Protein AF-A0ABD3FFM1-F1 (afdb_monomer_lite)

Structure (mmCIF, N/CA/C/O backbone):
data_AF-A0ABD3FFM1-F1
#
_entry.id   AF-A0ABD3FFM1-F1
#
loop_
_atom_site.group_PDB
_atom_site.id
_atom_site.type_symbol
_atom_site.label_atom_id
_atom_site.label_alt_id
_atom_site.label_comp_id
_atom_site.label_asym_id
_atom_site.label_entity_id
_atom_site.label_seq_id
_atom_site.pdbx_PDB_ins_code
_atom_site.Cartn_x
_atom_site.Cartn_y
_atom_site.Cartn_z
_atom_site.occupancy
_atom_site.B_iso_or_equiv
_atom_site.auth_seq_id
_atom_site.auth_comp_id
_atom_site.auth_asym_id
_atom_site.auth_atom_id
_atom_site.pdbx_PDB_model_num
ATOM 1 N N . MET A 1 1 ? -2.037 4.086 9.365 1.00 87.31 1 MET A N 1
ATOM 2 C CA . MET A 1 1 ? -1.147 4.296 8.201 1.00 87.31 1 MET A CA 1
ATOM 3 C C . MET A 1 1 ? -1.021 2.993 7.434 1.00 87.31 1 MET A C 1
ATOM 5 O O . MET A 1 1 ? -1.047 1.958 8.085 1.00 87.31 1 MET A O 1
ATOM 9 N N . LEU A 1 2 ? -0.927 3.040 6.101 1.00 88.69 2 LEU A N 1
ATOM 10 C CA . LEU A 1 2 ? -0.727 1.874 5.236 1.00 88.69 2 LEU A CA 1
ATOM 11 C C . LEU A 1 2 ? 0.710 1.857 4.719 1.00 88.69 2 LEU A C 1
ATOM 13 O O . LEU A 1 2 ? 1.139 2.767 4.000 1.00 88.69 2 LEU A O 1
ATOM 17 N N . PHE A 1 3 ? 1.418 0.793 5.067 1.00 87.81 3 PHE A N 1
ATOM 18 C CA . PHE A 1 3 ? 2.767 0.503 4.619 1.00 87.81 3 PHE A CA 1
ATOM 19 C C . PHE A 1 3 ? 2.761 -0.621 3.597 1.00 87.81 3 PHE A C 1
ATOM 21 O O . PHE A 1 3 ? 1.966 -1.554 3.709 1.00 87.81 3 PHE A O 1
ATOM 28 N N . LEU A 1 4 ? 3.666 -0.520 2.632 1.00 87.00 4 LEU A N 1
ATOM 29 C CA . LEU A 1 4 ? 3.908 -1.535 1.623 1.00 87.00 4 LEU A CA 1
ATOM 30 C C . LEU A 1 4 ? 5.379 -1.938 1.671 1.00 87.00 4 LEU A C 1
ATOM 32 O O . LEU A 1 4 ? 6.266 -1.078 1.677 1.00 87.00 4 LEU A O 1
ATOM 36 N N . THR A 1 5 ? 5.610 -3.243 1.697 1.00 85.81 5 THR A N 1
ATOM 37 C CA . THR A 1 5 ? 6.938 -3.848 1.687 1.00 85.81 5 THR A CA 1
ATOM 38 C C . THR A 1 5 ? 6.988 -4.888 0.584 1.00 85.81 5 THR A C 1
ATOM 40 O O . THR A 1 5 ? 6.078 -5.700 0.442 1.00 85.81 5 THR A O 1
ATOM 43 N N . GLN A 1 6 ? 8.071 -4.866 -0.185 1.00 86.00 6 GLN A N 1
ATOM 44 C CA . GLN A 1 6 ? 8.395 -5.909 -1.146 1.00 86.00 6 GLN A CA 1
ATOM 45 C C . GLN A 1 6 ? 9.597 -6.678 -0.582 1.00 86.00 6 GLN A C 1
ATOM 47 O O . GLN A 1 6 ? 10.698 -6.130 -0.596 1.00 86.00 6 GLN A O 1
ATOM 52 N N . PRO A 1 7 ? 9.423 -7.894 -0.033 1.00 80.56 7 PRO A N 1
ATOM 53 C CA . PRO A 1 7 ? 10.518 -8.621 0.611 1.00 80.56 7 PRO A CA 1
ATOM 54 C C . PRO A 1 7 ? 11.665 -8.951 -0.347 1.00 80.56 7 PRO A C 1
ATOM 56 O O . PRO A 1 7 ? 12.828 -8.932 0.050 1.00 80.56 7 PRO A O 1
ATOM 59 N N . TYR A 1 8 ? 11.334 -9.229 -1.609 1.00 81.50 8 TYR A N 1
ATOM 60 C CA . TYR A 1 8 ? 12.290 -9.562 -2.654 1.00 81.50 8 TYR A CA 1
ATOM 61 C C . TYR A 1 8 ? 11.991 -8.780 -3.933 1.00 81.50 8 TYR A C 1
ATOM 63 O O . TYR A 1 8 ? 10.847 -8.722 -4.377 1.00 81.50 8 TYR A O 1
ATOM 71 N N . ARG A 1 9 ? 13.031 -8.187 -4.521 1.00 83.00 9 ARG A N 1
ATOM 72 C CA . ARG A 1 9 ? 12.968 -7.362 -5.729 1.00 83.00 9 ARG A CA 1
ATOM 73 C C . ARG A 1 9 ? 14.103 -7.768 -6.655 1.00 83.00 9 ARG A C 1
ATOM 75 O O . ARG A 1 9 ? 15.249 -7.847 -6.211 1.00 83.00 9 ARG A O 1
ATOM 82 N N . SER A 1 10 ? 13.790 -8.033 -7.921 1.00 84.12 10 SER A N 1
ATOM 83 C CA . SER A 1 10 ? 14.791 -8.505 -8.884 1.00 84.12 10 SER A CA 1
ATOM 84 C C . SER A 1 10 ? 15.544 -7.352 -9.538 1.00 84.12 10 SER A C 1
ATOM 86 O O . SER A 1 10 ? 16.740 -7.470 -9.799 1.00 84.12 10 SER A O 1
ATOM 88 N N . ILE A 1 11 ? 14.875 -6.223 -9.782 1.00 80.75 11 ILE A N 1
ATOM 89 C CA . ILE A 1 11 ? 15.484 -5.086 -10.492 1.00 80.75 11 ILE A CA 1
ATOM 90 C C . ILE A 1 11 ? 16.328 -4.146 -9.623 1.00 80.75 11 ILE A C 1
ATOM 92 O O . ILE A 1 11 ? 17.150 -3.413 -10.166 1.00 80.75 11 ILE A O 1
ATOM 96 N N . SER A 1 12 ? 16.142 -4.106 -8.303 1.00 77.69 12 SER A N 1
ATOM 97 C CA . SER A 1 12 ? 16.900 -3.218 -7.409 1.00 77.69 12 SER A CA 1
ATOM 98 C C . SER A 1 12 ? 16.812 -3.670 -5.954 1.00 77.69 12 SER A C 1
ATOM 100 O O . SER A 1 12 ? 16.067 -4.590 -5.626 1.00 77.69 12 SER A O 1
ATOM 102 N N . VAL A 1 13 ? 17.569 -3.019 -5.066 1.00 80.06 13 VAL A N 1
ATOM 103 C CA . VAL A 1 13 ? 17.515 -3.305 -3.627 1.00 80.06 13 VAL A CA 1
ATOM 104 C C . VAL A 1 13 ? 16.089 -3.041 -3.113 1.00 80.06 13 VAL A C 1
ATOM 106 O O . VAL A 1 13 ? 15.560 -1.942 -3.332 1.00 80.06 13 VAL A O 1
ATOM 109 N N . PRO A 1 14 ? 15.440 -4.024 -2.462 1.00 77.31 14 PRO A N 1
ATOM 110 C CA . PRO A 1 14 ? 14.113 -3.826 -1.908 1.00 77.31 14 PRO A CA 1
ATOM 111 C C . PRO A 1 14 ? 14.149 -2.797 -0.779 1.00 77.31 14 PRO A C 1
ATOM 113 O O . PRO A 1 14 ? 15.040 -2.805 0.070 1.00 77.31 14 PRO A O 1
ATOM 116 N N . GLU A 1 15 ? 13.156 -1.912 -0.757 1.00 74.56 15 GLU A N 1
ATOM 117 C CA . GLU A 1 15 ? 12.973 -1.010 0.372 1.00 74.56 15 GLU A CA 1
ATOM 118 C C . GLU A 1 15 ? 12.168 -1.731 1.448 1.00 74.56 15 GLU A C 1
ATOM 120 O O . GLU A 1 15 ? 11.075 -2.239 1.194 1.00 74.56 15 GLU A O 1
ATOM 125 N N . VAL A 1 16 ? 12.729 -1.781 2.653 1.00 72.69 16 VAL A N 1
ATOM 126 C CA . VAL A 1 16 ? 12.202 -2.582 3.765 1.00 72.69 16 VAL A CA 1
ATOM 127 C C . VAL A 1 16 ? 10.799 -2.159 4.200 1.00 72.69 16 VAL A C 1
ATOM 129 O O . VAL A 1 16 ? 10.033 -2.996 4.677 1.00 72.69 16 VAL A O 1
ATOM 132 N N . LYS A 1 17 ? 10.431 -0.879 4.036 1.00 76.50 17 LYS A N 1
ATOM 133 C CA . LYS A 1 17 ? 9.108 -0.372 4.414 1.00 76.50 17 LYS A CA 1
ATOM 134 C C . LYS A 1 17 ? 8.822 1.011 3.839 1.00 76.50 17 LYS A C 1
ATOM 136 O O . LYS A 1 17 ? 9.516 1.965 4.173 1.00 76.50 17 LYS A O 1
ATOM 141 N N . GLN A 1 18 ? 7.737 1.148 3.079 1.00 86.50 18 GLN A N 1
ATOM 142 C CA . GLN A 1 18 ? 7.307 2.437 2.532 1.00 86.50 18 GLN A CA 1
ATOM 143 C C . GLN A 1 18 ? 5.908 2.818 3.011 1.00 86.50 18 GLN A C 1
ATOM 145 O O . GLN A 1 18 ? 4.958 2.057 2.829 1.00 86.50 18 GLN A O 1
ATOM 150 N N . LEU A 1 19 ? 5.751 4.020 3.573 1.00 89.62 19 LEU A N 1
ATOM 151 C CA . LEU A 1 19 ? 4.429 4.605 3.807 1.00 89.62 19 LEU A CA 1
ATOM 152 C C . LEU A 1 19 ? 3.822 5.007 2.461 1.00 89.62 19 LEU A C 1
ATOM 154 O O . LEU A 1 19 ? 4.337 5.908 1.802 1.00 89.62 19 LEU A O 1
ATOM 158 N N . LYS A 1 20 ? 2.723 4.365 2.060 1.00 91.06 20 LYS A N 1
ATOM 159 C CA . LYS A 1 20 ? 2.057 4.672 0.783 1.00 91.06 20 LYS A CA 1
ATOM 160 C C . LYS A 1 20 ? 0.868 5.593 0.961 1.00 91.06 20 LYS A C 1
ATOM 162 O O . LYS A 1 20 ? 0.705 6.547 0.207 1.00 91.06 20 LYS A O 1
ATOM 167 N N . LYS A 1 21 ? 0.027 5.316 1.957 1.00 91.69 21 LYS A N 1
ATOM 168 C CA . LYS A 1 21 ? -1.192 6.092 2.214 1.00 91.69 21 LYS A CA 1
ATOM 169 C C . LYS A 1 21 ? -1.426 6.224 3.707 1.00 91.69 21 LYS A C 1
ATOM 171 O O . LYS A 1 21 ? -1.096 5.341 4.499 1.00 91.69 21 LYS A O 1
ATOM 176 N N . PHE A 1 22 ? -2.042 7.324 4.107 1.00 92.75 22 PHE A N 1
ATOM 177 C CA . PHE A 1 22 ? -2.527 7.504 5.465 1.00 92.75 22 PHE A CA 1
ATOM 178 C C . PHE A 1 22 ? -3.848 8.262 5.444 1.00 92.75 22 PHE A C 1
ATOM 180 O O . PHE A 1 22 ? -4.153 8.983 4.499 1.00 92.75 22 PHE A O 1
ATOM 187 N N . SER A 1 23 ? -4.643 8.063 6.488 1.00 91.44 23 SER A N 1
ATOM 188 C CA . SER A 1 23 ? -5.866 8.816 6.722 1.00 91.44 23 SER A CA 1
ATOM 189 C C . SER A 1 23 ? -5.842 9.287 8.165 1.00 91.44 23 SER A C 1
ATOM 191 O O . SER A 1 23 ? -5.537 8.501 9.066 1.00 91.44 23 SER A O 1
ATOM 193 N N . LYS A 1 24 ? -6.104 10.578 8.365 1.00 91.00 24 LYS A N 1
ATOM 194 C CA . LYS A 1 24 ? -6.310 11.152 9.689 1.00 91.00 24 LYS A CA 1
ATOM 195 C C . LYS A 1 24 ? -7.802 11.088 9.980 1.00 91.00 24 LYS A C 1
ATOM 197 O O . LYS A 1 24 ? -8.593 11.634 9.217 1.00 91.00 24 LYS A O 1
ATOM 202 N N . ILE A 1 25 ? -8.158 10.429 11.071 1.00 89.25 25 ILE A N 1
ATOM 203 C CA . ILE A 1 25 ? -9.536 10.298 11.537 1.00 89.25 25 ILE A CA 1
ATOM 204 C C . ILE A 1 25 ? -9.665 10.925 12.924 1.00 89.25 25 ILE A C 1
ATOM 206 O O . ILE A 1 25 ? -8.677 11.013 13.656 1.00 89.25 25 ILE A O 1
ATOM 210 N N . SER A 1 26 ? -10.870 11.360 13.264 1.00 90.25 26 SER A N 1
ATOM 211 C CA . SER A 1 26 ? -11.245 11.796 14.608 1.00 90.25 26 SER A CA 1
ATOM 212 C C . SER A 1 26 ? -12.391 10.903 15.051 1.00 90.25 26 SER A C 1
ATOM 214 O O . SER A 1 26 ? -13.308 10.694 14.263 1.00 90.25 26 SER A O 1
ATOM 216 N N . LEU A 1 27 ? -12.305 10.350 16.256 1.00 88.88 27 LEU A N 1
ATOM 217 C CA . LEU A 1 27 ? -13.312 9.454 16.815 1.00 88.88 27 LEU A CA 1
ATOM 218 C C . LEU A 1 27 ? -13.759 10.013 18.159 1.00 88.88 27 LEU A C 1
ATOM 220 O O . LEU A 1 27 ? -12.910 10.313 19.005 1.00 88.88 27 LEU A O 1
ATOM 224 N N . GLU A 1 28 ? -15.066 10.110 18.360 1.00 91.88 28 GLU A N 1
ATOM 225 C CA . GLU A 1 28 ? -15.633 10.333 19.686 1.00 91.88 28 GLU A CA 1
ATOM 226 C C . GLU A 1 28 ? -15.508 9.068 20.552 1.00 91.88 28 GLU A C 1
ATOM 228 O O . GLU A 1 28 ? -15.216 7.963 20.079 1.00 91.88 28 GLU A O 1
ATOM 233 N N . VAL A 1 29 ? -15.723 9.212 21.861 1.00 88.06 29 VAL A N 1
ATOM 234 C CA . VAL A 1 29 ? -15.640 8.080 22.795 1.00 88.06 29 VAL A CA 1
ATOM 235 C C . VAL A 1 29 ? -16.650 6.997 22.404 1.00 88.06 29 VAL A C 1
ATOM 237 O O . VAL A 1 29 ? -17.854 7.231 22.368 1.00 88.06 29 VAL A O 1
ATOM 240 N N . GLY A 1 30 ? -16.149 5.788 22.137 1.00 88.94 30 GLY A N 1
ATOM 241 C CA . GLY A 1 30 ? -16.963 4.644 21.716 1.00 88.94 30 GLY A CA 1
ATOM 242 C C . GLY A 1 30 ? -17.284 4.600 20.218 1.00 88.94 30 GLY A C 1
ATOM 243 O O . GLY A 1 30 ? -17.908 3.638 19.769 1.00 88.94 30 GLY A O 1
ATOM 244 N N . GLU A 1 31 ? -16.841 5.584 19.434 1.00 91.44 31 GLU A N 1
ATOM 245 C CA . GLU A 1 31 ? -17.030 5.594 17.986 1.00 91.44 31 GLU A CA 1
ATOM 246 C C . GLU A 1 31 ? -16.065 4.627 17.280 1.00 91.44 31 GLU A C 1
ATOM 248 O O . GLU A 1 31 ? -14.946 4.348 17.727 1.00 91.44 31 GLU A O 1
ATOM 253 N N . SER A 1 32 ? -16.508 4.111 16.134 1.00 90.06 32 SER A N 1
ATOM 254 C CA . SER A 1 32 ? -15.663 3.354 15.218 1.00 90.06 32 SER A CA 1
ATOM 255 C C . SER A 1 32 ? -15.860 3.847 13.796 1.00 90.06 32 SER A C 1
ATOM 257 O O . SER A 1 32 ? -16.992 4.097 13.381 1.00 90.06 32 SER A O 1
ATOM 259 N N . GLN A 1 33 ? -14.777 3.912 13.028 1.00 90.94 33 GLN A N 1
ATOM 260 C CA . GLN A 1 33 ? -14.820 4.313 11.627 1.00 90.94 33 GLN A CA 1
ATOM 261 C C . GLN A 1 33 ? -14.179 3.240 10.754 1.00 90.94 33 GLN A C 1
ATOM 263 O O . GLN A 1 33 ? -13.139 2.670 11.086 1.00 90.94 33 GLN A O 1
ATOM 268 N N . THR A 1 34 ? -14.793 2.969 9.605 1.00 91.44 34 THR A N 1
ATOM 269 C CA . THR A 1 34 ? -14.171 2.138 8.573 1.00 91.44 34 THR A CA 1
ATOM 270 C C . THR A 1 34 ? -13.320 3.014 7.668 1.00 91.44 34 THR A C 1
ATOM 272 O O . THR A 1 34 ? -13.816 3.967 7.068 1.00 91.44 34 THR A O 1
ATOM 275 N N . VAL A 1 35 ? -12.041 2.674 7.553 1.00 89.62 35 VAL A N 1
ATOM 276 C CA . VAL A 1 35 ? -11.092 3.324 6.652 1.00 89.62 35 VAL A CA 1
ATOM 277 C C . VAL A 1 35 ? -10.743 2.343 5.548 1.00 89.62 35 VAL A C 1
ATOM 279 O O . VAL A 1 35 ? -10.379 1.200 5.816 1.00 89.62 35 VAL A O 1
ATOM 282 N N . ALA A 1 36 ? -10.842 2.797 4.304 1.00 90.00 36 ALA A N 1
ATOM 283 C CA . ALA A 1 36 ? -10.501 2.000 3.141 1.00 90.00 36 ALA A CA 1
ATOM 284 C C . ALA A 1 36 ? -9.422 2.686 2.312 1.00 90.00 36 ALA A C 1
ATOM 286 O O . ALA A 1 36 ? -9.499 3.885 2.040 1.00 90.00 36 ALA A O 1
ATOM 287 N N . PHE A 1 37 ? -8.444 1.902 1.881 1.00 89.44 37 PHE A N 1
ATOM 288 C CA . PHE A 1 37 ? -7.385 2.322 0.983 1.00 89.44 37 PHE A CA 1
ATOM 289 C C . PHE A 1 37 ? -7.510 1.538 -0.317 1.00 89.44 37 PHE A C 1
ATOM 291 O O . PHE A 1 37 ? -7.609 0.313 -0.300 1.00 89.44 37 PHE A O 1
ATOM 298 N N . THR A 1 38 ? -7.497 2.246 -1.441 1.00 90.31 38 THR A N 1
ATOM 299 C CA . THR A 1 38 ? -7.363 1.629 -2.762 1.00 90.31 38 THR A CA 1
ATOM 300 C C . THR A 1 38 ? -5.896 1.657 -3.141 1.00 90.31 38 THR A C 1
ATOM 302 O O . THR A 1 38 ? -5.309 2.742 -3.180 1.00 90.31 38 THR A O 1
ATOM 305 N N . LEU A 1 39 ? -5.322 0.487 -3.391 1.00 86.88 39 LEU A N 1
ATOM 306 C CA . LEU A 1 39 ? -3.983 0.348 -3.938 1.00 86.88 39 LEU A CA 1
ATOM 307 C C . LEU A 1 39 ? -4.068 0.101 -5.436 1.00 86.88 39 LEU A C 1
ATOM 309 O O . LEU A 1 39 ? -4.932 -0.634 -5.913 1.00 86.88 39 LEU A O 1
ATOM 313 N N . THR A 1 40 ? -3.167 0.762 -6.143 1.00 88.81 40 THR A N 1
ATOM 314 C CA . THR A 1 40 ? -3.007 0.668 -7.588 1.00 88.81 40 THR A CA 1
ATOM 315 C C . THR A 1 40 ? -1.571 0.294 -7.916 1.00 88.81 40 THR A C 1
ATOM 317 O O . THR A 1 40 ? -0.667 0.577 -7.128 1.00 88.81 40 THR A O 1
ATOM 320 N N . SER A 1 41 ? -1.335 -0.220 -9.118 1.00 86.81 41 SER A N 1
ATOM 321 C CA . SER A 1 41 ? 0.014 -0.454 -9.652 1.00 86.81 41 SER A CA 1
ATOM 322 C C . SER A 1 41 ? 0.996 0.702 -9.464 1.00 86.81 41 SER A C 1
ATOM 324 O O . SER A 1 41 ? 2.174 0.464 -9.202 1.00 86.81 41 SER A O 1
ATOM 326 N N . ALA A 1 42 ? 0.539 1.953 -9.510 1.00 87.69 42 ALA A N 1
ATOM 327 C CA . ALA A 1 42 ? 1.387 3.115 -9.250 1.00 87.69 42 ALA A CA 1
ATOM 328 C C . ALA A 1 42 ? 1.930 3.162 -7.808 1.00 87.69 42 ALA A C 1
ATOM 330 O O . ALA A 1 42 ? 3.020 3.684 -7.581 1.00 87.69 42 ALA A O 1
ATOM 331 N N . ASP A 1 43 ? 1.202 2.607 -6.835 1.00 87.94 43 ASP A N 1
AT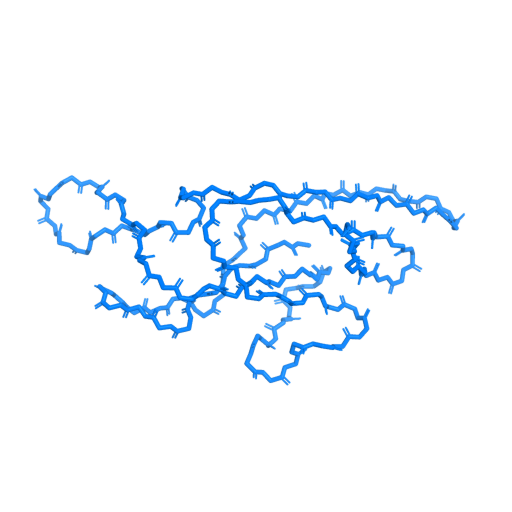OM 332 C CA . ASP A 1 43 ? 1.591 2.603 -5.426 1.00 87.94 43 ASP A CA 1
ATOM 333 C C . ASP A 1 43 ? 2.745 1.622 -5.140 1.00 87.94 43 ASP A C 1
ATOM 335 O O . ASP A 1 43 ? 3.558 1.901 -4.257 1.00 87.94 43 ASP A O 1
ATOM 339 N N . TRP A 1 44 ? 2.872 0.510 -5.873 1.00 85.56 44 TRP A N 1
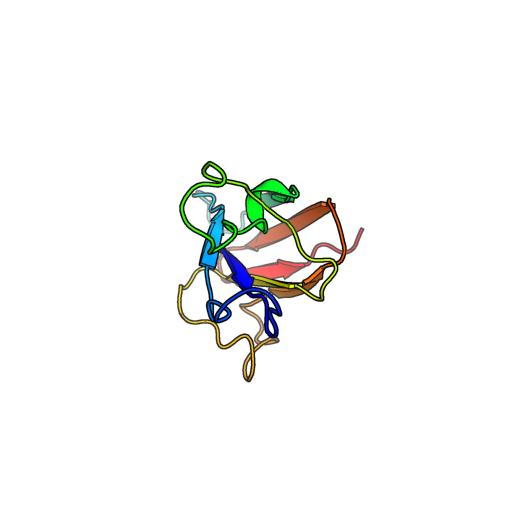ATOM 340 C CA . TRP A 1 44 ? 3.967 -0.466 -5.694 1.00 85.56 44 TRP A CA 1
ATOM 341 C C . TRP A 1 44 ? 4.975 -0.519 -6.844 1.00 85.56 44 TRP A C 1
ATOM 343 O O . TRP A 1 44 ? 5.975 -1.233 -6.748 1.00 85.56 44 TRP A O 1
ATOM 353 N N . SER A 1 45 ? 4.752 0.253 -7.907 1.00 87.56 45 SER A N 1
ATOM 354 C CA . SER A 1 45 ? 5.738 0.423 -8.971 1.00 87.56 45 SER A CA 1
ATOM 355 C C . SER A 1 45 ? 6.996 1.116 -8.456 1.00 87.56 45 SER A C 1
ATOM 357 O O . SER A 1 45 ? 6.945 2.014 -7.610 1.00 87.56 45 SER A O 1
ATOM 359 N N . VAL A 1 46 ? 8.135 0.739 -9.025 1.00 86.75 46 VAL A N 1
ATOM 360 C CA . VAL A 1 46 ? 9.428 1.380 -8.779 1.00 86.75 46 VAL A CA 1
ATOM 361 C C . VAL A 1 46 ? 10.055 1.854 -10.077 1.00 86.75 46 VAL A C 1
ATOM 363 O O . VAL A 1 46 ? 9.742 1.359 -11.159 1.00 86.75 46 VAL A O 1
ATOM 366 N N . TYR A 1 47 ? 10.947 2.836 -9.976 1.00 87.25 47 TYR A N 1
ATOM 367 C CA . TYR A 1 47 ? 11.692 3.300 -11.136 1.00 87.25 47 TYR A CA 1
ATOM 368 C C . TYR A 1 47 ? 12.730 2.269 -11.560 1.00 87.25 47 TYR A C 1
ATOM 370 O O . TYR A 1 47 ? 13.498 1.757 -10.742 1.00 87.25 47 TYR A O 1
ATOM 378 N N . TYR A 1 48 ? 12.764 1.998 -12.860 1.00 87.25 48 TYR A N 1
ATOM 379 C CA . TYR A 1 48 ? 13.783 1.156 -13.456 1.00 87.25 48 TYR A CA 1
ATOM 380 C C . TYR A 1 48 ? 15.156 1.834 -13.303 1.00 87.25 48 TYR A C 1
ATOM 382 O O . TYR A 1 48 ? 15.300 3.000 -13.673 1.00 87.25 48 TYR A O 1
ATOM 390 N N . PRO A 1 49 ? 16.176 1.144 -12.766 1.00 82.06 49 PRO A N 1
ATOM 391 C CA . PRO A 1 49 ? 17.414 1.792 -12.324 1.00 82.06 49 PRO A CA 1
ATOM 392 C C . PRO A 1 49 ? 18.353 2.219 -13.466 1.00 82.06 49 PRO A C 1
ATOM 394 O O . PRO A 1 49 ? 19.393 2.817 -13.204 1.00 82.06 49 PRO A O 1
ATOM 397 N N . GLN A 1 50 ? 18.028 1.912 -14.728 1.00 82.81 50 GLN A N 1
ATOM 398 C CA . GLN A 1 50 ? 18.881 2.247 -15.871 1.00 82.81 50 GLN A CA 1
ATOM 399 C C . GLN A 1 50 ? 18.679 3.698 -16.324 1.00 82.81 50 GLN A C 1
ATOM 401 O O . GLN A 1 50 ? 17.605 4.087 -16.790 1.00 82.81 50 GLN A O 1
ATOM 406 N N . ILE A 1 51 ? 19.750 4.490 -16.222 1.00 82.25 51 ILE A N 1
ATOM 407 C CA . ILE A 1 51 ? 19.789 5.887 -16.669 1.00 82.25 51 ILE A CA 1
ATOM 408 C C . ILE A 1 51 ? 19.595 5.945 -18.194 1.00 82.25 51 ILE A C 1
ATOM 410 O O . ILE A 1 51 ? 20.149 5.138 -18.935 1.00 82.25 51 ILE A O 1
ATOM 414 N N . GLY A 1 52 ? 18.819 6.923 -18.671 1.00 82.75 52 GLY A N 1
ATOM 415 C CA . GLY A 1 52 ? 18.632 7.183 -20.105 1.00 82.75 52 GLY A CA 1
ATOM 416 C C . GLY A 1 52 ? 17.399 6.534 -20.741 1.00 82.75 52 GLY A C 1
ATOM 417 O O . GLY A 1 52 ? 17.167 6.735 -21.928 1.00 82.75 52 GLY A O 1
ATOM 418 N N . GLN A 1 53 ? 16.569 5.820 -19.975 1.00 76.19 53 GLN A N 1
ATOM 419 C CA . GLN A 1 53 ? 15.310 5.232 -20.471 1.00 76.19 53 GLN A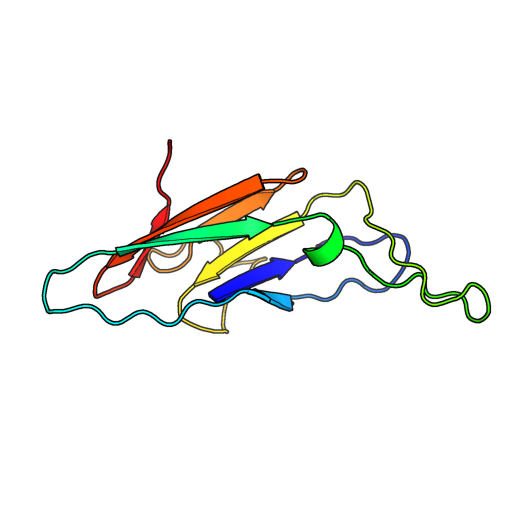 CA 1
ATOM 420 C C . GLN A 1 53 ? 14.060 6.069 -20.145 1.00 76.19 53 GLN A C 1
ATOM 422 O O . GLN A 1 53 ? 12.933 5.590 -20.269 1.00 76.19 53 GLN A O 1
ATOM 427 N N . GLY A 1 54 ? 14.252 7.318 -19.704 1.00 80.00 54 GLY A N 1
ATOM 428 C CA . GLY A 1 54 ? 13.206 8.082 -19.027 1.00 80.00 54 GLY A CA 1
ATOM 429 C C . GLY A 1 54 ? 12.879 7.464 -17.665 1.00 80.00 54 GLY A C 1
ATOM 430 O O . GLY A 1 54 ? 13.260 6.334 -17.370 1.00 80.00 54 GLY A O 1
ATOM 431 N N . LEU A 1 55 ? 12.209 8.209 -16.792 1.00 83.00 55 LEU A N 1
ATOM 432 C CA . LEU A 1 55 ? 11.778 7.710 -15.484 1.00 83.00 55 LEU A CA 1
ATOM 433 C C . LEU A 1 55 ? 10.671 6.653 -15.659 1.00 83.00 55 LEU A C 1
ATOM 435 O O . LEU A 1 55 ? 9.486 6.934 -15.493 1.00 83.00 55 LEU A O 1
ATOM 439 N N . LYS A 1 56 ? 11.058 5.436 -16.049 1.00 87.69 56 LYS A N 1
ATOM 440 C CA . LYS A 1 56 ? 10.148 4.325 -16.324 1.00 87.69 56 LYS A CA 1
ATOM 441 C C . LYS A 1 56 ? 9.740 3.656 -15.017 1.00 87.69 56 LYS A C 1
ATOM 443 O O . LYS A 1 56 ? 10.585 3.087 -14.332 1.00 87.69 56 LYS A O 1
ATOM 448 N N . LEU A 1 57 ? 8.449 3.698 -14.703 1.00 87.56 57 LEU A N 1
ATOM 449 C CA . LEU A 1 57 ? 7.850 2.941 -13.604 1.00 87.56 57 LEU A CA 1
ATOM 450 C C . LEU A 1 57 ? 7.564 1.504 -14.046 1.00 87.56 57 LEU A C 1
ATOM 452 O O . LEU A 1 57 ? 7.047 1.275 -15.141 1.00 87.56 57 LEU A O 1
ATOM 456 N N . VAL A 1 58 ? 7.912 0.547 -13.192 1.00 87.69 58 VAL A N 1
ATOM 457 C CA . VAL A 1 58 ? 7.669 -0.882 -13.394 1.00 87.69 58 VAL A CA 1
ATOM 458 C C . VAL A 1 58 ? 7.129 -1.470 -12.094 1.00 87.69 58 VAL A C 1
ATOM 460 O O . VAL A 1 58 ? 7.718 -1.268 -11.033 1.00 87.69 58 VAL A O 1
ATOM 463 N N . ALA A 1 59 ? 6.024 -2.204 -12.186 1.00 86.50 59 ALA A N 1
ATOM 464 C CA . ALA A 1 59 ? 5.546 -3.096 -11.137 1.00 86.50 59 ALA A CA 1
ATOM 465 C C . ALA A 1 59 ? 6.025 -4.514 -11.461 1.00 86.50 59 ALA A C 1
ATOM 467 O O . ALA A 1 59 ? 5.760 -5.010 -12.556 1.00 86.50 59 ALA A O 1
ATOM 468 N N . GLU A 1 60 ? 6.757 -5.138 -10.541 1.00 83.50 60 GLU A N 1
ATOM 469 C CA . GLU A 1 60 ? 7.121 -6.549 -10.672 1.00 83.50 60 GLU A CA 1
ATOM 470 C C . GLU A 1 60 ? 5.927 -7.426 -10.282 1.00 83.50 60 GLU A C 1
ATOM 472 O O . GLU A 1 60 ? 5.144 -7.069 -9.402 1.00 83.50 60 GLU A O 1
ATOM 477 N N . ASP A 1 61 ? 5.799 -8.575 -10.941 1.00 83.06 61 ASP A N 1
ATOM 478 C CA . ASP A 1 61 ? 4.894 -9.634 -10.503 1.00 83.06 61 ASP A CA 1
ATOM 479 C C . ASP A 1 61 ? 5.567 -10.378 -9.341 1.00 83.06 61 ASP A C 1
ATOM 481 O O . ASP A 1 61 ? 6.440 -11.224 -9.545 1.00 83.06 61 ASP A O 1
ATOM 485 N N . ALA A 1 62 ? 5.271 -9.938 -8.119 1.00 79.75 62 ALA A N 1
ATOM 486 C CA . ALA A 1 62 ? 5.923 -10.382 -6.895 1.00 79.75 62 ALA A CA 1
ATOM 487 C C . ALA A 1 62 ? 4.965 -10.310 -5.700 1.00 79.75 62 ALA A C 1
ATOM 489 O O . ALA A 1 62 ? 3.942 -9.623 -5.737 1.00 79.75 62 ALA A O 1
ATOM 490 N N . ASP A 1 63 ? 5.343 -10.973 -4.609 1.00 82.69 63 ASP A N 1
ATOM 491 C CA . ASP A 1 63 ? 4.611 -10.888 -3.351 1.00 82.69 63 ASP A CA 1
ATOM 492 C C . ASP A 1 63 ? 4.877 -9.551 -2.651 1.00 82.69 63 ASP A C 1
ATOM 494 O O . ASP A 1 63 ? 6.019 -9.191 -2.337 1.00 82.69 63 ASP A O 1
ATOM 498 N N . TYR A 1 64 ? 3.796 -8.835 -2.350 1.00 84.00 64 TYR A N 1
ATOM 499 C CA . TYR A 1 64 ? 3.830 -7.612 -1.558 1.00 84.00 64 TYR A CA 1
ATOM 500 C C . TYR A 1 64 ? 3.150 -7.834 -0.211 1.00 84.00 64 TYR A C 1
ATOM 502 O O . TYR A 1 64 ? 2.096 -8.463 -0.112 1.00 84.00 64 TYR A O 1
ATOM 510 N N . VAL A 1 65 ? 3.734 -7.264 0.839 1.00 83.50 65 VAL A N 1
ATOM 511 C CA . VAL A 1 65 ? 3.163 -7.266 2.187 1.00 83.50 65 VAL A CA 1
ATOM 512 C C . VAL A 1 65 ? 2.608 -5.884 2.484 1.00 83.50 65 VAL A C 1
ATOM 514 O O . VAL A 1 65 ? 3.323 -4.879 2.411 1.00 83.50 65 VAL A O 1
ATOM 517 N N . ILE A 1 66 ? 1.331 -5.836 2.849 1.00 85.12 66 ILE A N 1
ATOM 518 C CA . ILE A 1 66 ? 0.676 -4.630 3.343 1.00 85.12 66 ILE A CA 1
ATOM 519 C C . ILE A 1 66 ? 0.597 -4.713 4.859 1.00 85.12 66 ILE A C 1
ATOM 521 O O . ILE A 1 66 ? 0.133 -5.713 5.402 1.00 85.12 66 ILE A O 1
ATOM 525 N N . ALA A 1 67 ? 0.971 -3.630 5.536 1.00 84.81 67 ALA A N 1
ATOM 526 C CA . ALA A 1 67 ? 0.762 -3.472 6.969 1.00 84.81 67 ALA A CA 1
ATOM 527 C C . ALA A 1 67 ? -0.038 -2.200 7.267 1.00 84.81 67 ALA A C 1
ATOM 529 O O . ALA A 1 67 ? 0.293 -1.116 6.781 1.00 84.81 67 ALA A O 1
ATOM 530 N N . ILE A 1 68 ? -1.077 -2.312 8.096 1.00 85.19 68 ILE A N 1
ATOM 531 C CA . ILE A 1 68 ? -1.875 -1.181 8.571 1.00 85.19 68 ILE A CA 1
ATOM 532 C C . ILE A 1 68 ? -1.753 -1.069 10.087 1.00 85.19 68 ILE A C 1
ATOM 534 O O . ILE A 1 68 ? -2.171 -1.965 10.819 1.00 85.19 68 ILE A O 1
ATOM 538 N N . LYS A 1 69 ? -1.203 0.060 10.548 1.00 81.31 69 LYS A N 1
ATOM 539 C CA . LYS A 1 69 ? -0.985 0.353 11.973 1.00 81.31 69 LYS A CA 1
ATOM 540 C C . LYS A 1 69 ? -1.001 1.868 12.249 1.00 81.31 69 LYS A C 1
ATOM 542 O O . LYS A 1 69 ? -0.729 2.647 11.324 1.00 81.31 69 LYS A O 1
ATOM 547 N N . PRO A 1 70 ? -1.362 2.323 13.462 1.00 81.12 70 PRO A N 1
ATOM 548 C CA . PRO A 1 70 ? -1.228 3.726 13.864 1.00 81.12 70 PRO A CA 1
ATOM 549 C C . PRO A 1 70 ? 0.222 4.217 14.004 1.00 81.12 70 PRO A C 1
ATOM 551 O O . PRO A 1 70 ? 0.459 5.400 13.774 1.00 81.12 70 PRO A O 1
ATOM 554 N N . GLU A 1 71 ? 1.187 3.348 14.310 1.00 80.31 71 GLU A N 1
ATOM 555 C CA . GLU A 1 71 ? 2.605 3.711 14.444 1.00 80.31 71 GLU A CA 1
ATOM 556 C C . GLU A 1 71 ? 3.433 3.389 13.191 1.00 80.31 71 GLU A C 1
ATOM 558 O O . GLU A 1 71 ? 3.042 2.598 12.329 1.00 80.31 71 GLU A O 1
ATOM 563 N N . THR A 1 72 ? 4.620 3.993 13.103 1.00 77.56 72 THR A N 1
ATOM 564 C CA . THR A 1 72 ? 5.625 3.686 12.074 1.00 77.56 72 THR A CA 1
ATOM 565 C C . THR A 1 72 ? 6.476 2.471 12.419 1.00 77.56 72 THR A C 1
ATOM 567 O O . THR A 1 72 ? 7.103 1.913 11.521 1.00 77.56 72 THR A O 1
ATOM 570 N N . ASP A 1 73 ? 6.471 2.018 13.673 1.00 72.00 73 ASP A N 1
ATOM 571 C CA . ASP A 1 73 ? 7.133 0.783 14.078 1.00 72.00 73 ASP A CA 1
ATOM 572 C C . ASP A 1 73 ? 6.236 -0.420 13.751 1.00 72.00 73 ASP A C 1
ATOM 574 O O . ASP A 1 73 ? 5.207 -0.683 14.389 1.00 72.00 73 ASP A O 1
ATOM 578 N N . CYS A 1 74 ? 6.592 -1.107 12.671 1.00 66.00 74 CYS A N 1
ATOM 579 C CA . CYS A 1 74 ? 6.019 -2.398 12.307 1.00 66.00 74 CYS A CA 1
ATOM 580 C C . CYS A 1 74 ? 7.139 -3.206 11.692 1.00 66.00 74 CYS A C 1
ATOM 582 O O . CYS A 1 74 ? 7.601 -2.866 10.598 1.00 66.00 74 CYS A O 1
ATOM 584 N N . ASP A 1 75 ? 7.517 -4.257 12.397 1.00 68.38 75 ASP A N 1
ATOM 585 C CA . ASP A 1 75 ? 8.354 -5.310 11.872 1.00 68.38 75 ASP A CA 1
ATOM 586 C C . ASP A 1 75 ? 7.468 -6.275 11.076 1.00 68.38 75 ASP A C 1
ATOM 588 O O . ASP A 1 75 ? 6.774 -7.126 11.635 1.00 68.38 75 ASP A O 1
ATOM 592 N N . VAL A 1 76 ? 7.454 -6.080 9.757 1.00 63.44 76 VAL A N 1
ATOM 5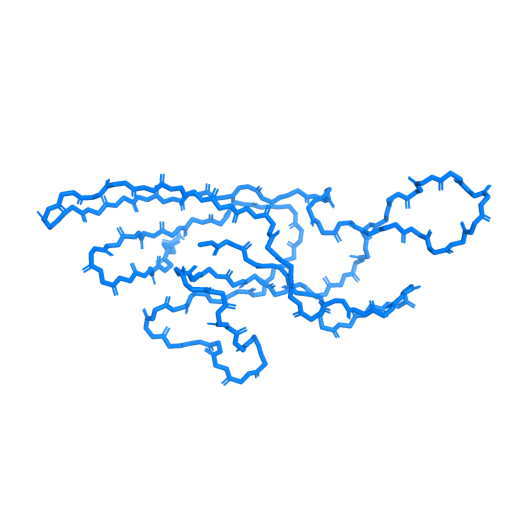93 C CA . VAL A 1 76 ? 6.741 -6.935 8.794 1.00 63.44 76 VAL A CA 1
ATOM 594 C C . VAL A 1 76 ? 7.353 -8.333 8.676 1.00 63.44 76 VAL A C 1
ATOM 596 O O . VAL A 1 76 ? 6.733 -9.204 8.073 1.00 63.44 76 VAL A O 1
ATOM 599 N N . TYR A 1 77 ? 8.527 -8.563 9.270 1.00 65.00 77 TYR A N 1
ATOM 600 C CA . TYR A 1 77 ? 9.215 -9.849 9.258 1.00 65.00 77 TYR A CA 1
ATOM 601 C C . TYR A 1 77 ? 8.985 -10.644 10.551 1.00 65.00 77 TYR A C 1
ATOM 603 O O . TYR A 1 77 ? 8.846 -11.861 10.475 1.00 65.00 77 TYR A O 1
ATOM 611 N N . ASN A 1 78 ? 8.882 -9.983 11.716 1.00 63.84 78 ASN A N 1
ATOM 612 C CA . ASN A 1 78 ? 8.781 -10.676 13.015 1.00 63.84 78 ASN A CA 1
ATOM 613 C C . ASN A 1 78 ? 7.511 -10.388 13.840 1.00 63.84 78 ASN A C 1
ATOM 615 O O . ASN A 1 78 ? 7.153 -11.213 14.674 1.00 63.84 78 ASN A O 1
ATOM 619 N N . ASN A 1 79 ? 6.814 -9.258 13.643 1.00 59.28 79 ASN A N 1
ATOM 620 C CA . ASN A 1 79 ? 5.683 -8.836 14.500 1.00 59.28 79 ASN A CA 1
ATOM 621 C C . ASN A 1 79 ? 4.372 -8.570 13.733 1.00 59.28 79 ASN A C 1
ATOM 623 O O . ASN A 1 79 ? 3.475 -7.873 14.229 1.00 59.28 79 ASN A O 1
ATOM 627 N N . CYS A 1 80 ? 4.226 -9.134 12.533 1.00 55.31 80 CYS A N 1
ATOM 628 C CA . CYS A 1 80 ? 2.952 -9.137 11.817 1.00 55.31 80 CYS A CA 1
ATOM 629 C C . CYS A 1 80 ? 1.933 -10.033 12.539 1.00 55.31 80 CYS A C 1
ATOM 631 O O . CYS A 1 80 ? 1.941 -11.246 12.361 1.00 55.31 80 CYS A O 1
ATOM 633 N N . GLY A 1 81 ? 1.055 -9.438 13.354 1.00 54.03 81 GLY A N 1
ATOM 634 C CA . GLY A 1 81 ? -0.029 -10.166 14.031 1.00 54.03 81 GLY A CA 1
ATOM 635 C C . GLY A 1 81 ? -0.385 -9.714 15.450 1.00 54.03 81 GLY A C 1
ATOM 636 O O . GLY A 1 81 ? -1.243 -10.335 16.069 1.00 54.03 81 GLY A O 1
A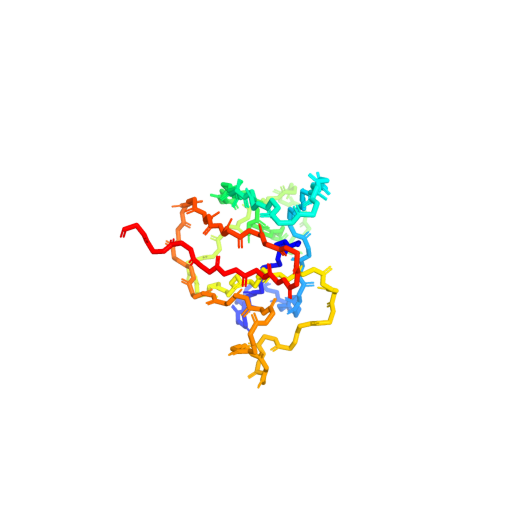TOM 637 N N . SER A 1 82 ? 0.237 -8.659 15.992 1.00 55.25 82 SER A N 1
ATOM 638 C CA . SER A 1 82 ? -0.221 -8.071 17.264 1.00 55.25 82 SER A CA 1
ATOM 639 C C . SER A 1 82 ? -1.593 -7.399 17.101 1.00 55.25 82 SER A C 1
ATOM 641 O O . SER A 1 82 ? -1.915 -6.909 16.021 1.00 55.25 82 SER A O 1
ATOM 643 N N . GLU A 1 83 ? -2.396 -7.340 18.173 1.00 52.69 83 GLU A N 1
ATOM 644 C CA . GLU A 1 83 ? -3.788 -6.834 18.168 1.00 52.69 83 GLU A CA 1
ATOM 645 C C . GLU A 1 83 ? -3.962 -5.414 17.584 1.00 52.69 83 GLU A C 1
ATOM 647 O O . GLU A 1 83 ? -5.075 -5.013 17.238 1.00 52.69 83 GLU A O 1
ATOM 652 N N . SER A 1 84 ? -2.868 -4.662 17.438 1.00 57.22 84 SER A N 1
ATOM 653 C CA . SER A 1 84 ? -2.843 -3.295 16.909 1.00 57.22 84 SER A CA 1
ATOM 654 C C . SER A 1 84 ? -2.415 -3.190 15.438 1.00 57.22 84 SER A C 1
ATOM 656 O O . SER A 1 84 ? -2.507 -2.097 14.874 1.00 57.22 84 SER A O 1
ATOM 658 N N . ALA A 1 85 ? -1.927 -4.271 14.815 1.00 63.34 85 ALA A N 1
ATOM 659 C CA . ALA A 1 85 ? -1.370 -4.263 13.463 1.00 63.34 85 ALA A CA 1
ATOM 660 C C . ALA A 1 85 ? -2.019 -5.320 12.561 1.00 63.34 85 ALA A C 1
ATOM 662 O O . ALA A 1 85 ? -1.996 -6.519 12.831 1.00 63.34 85 ALA A O 1
ATOM 663 N N . VAL A 1 86 ? -2.547 -4.860 11.432 1.00 72.81 86 VAL A N 1
ATOM 664 C CA . VAL A 1 86 ? -3.142 -5.707 10.402 1.00 72.81 86 VAL A CA 1
ATOM 665 C C . VAL A 1 86 ? -2.120 -5.934 9.295 1.00 72.81 86 VAL A C 1
ATOM 667 O O . VAL A 1 86 ? -1.718 -4.969 8.652 1.00 72.81 86 VAL A O 1
ATOM 670 N N . CYS A 1 87 ? -1.745 -7.188 9.040 1.00 70.62 87 CYS A N 1
ATOM 671 C CA . CYS A 1 87 ? -0.893 -7.551 7.908 1.00 70.62 87 CYS A CA 1
ATOM 672 C C . CYS A 1 87 ? -1.622 -8.438 6.902 1.00 70.62 87 CYS A C 1
ATOM 674 O O . CYS A 1 87 ? -2.420 -9.295 7.295 1.00 70.62 87 CYS A O 1
ATOM 676 N N . ASP A 1 88 ? -1.351 -8.242 5.615 1.00 69.94 88 ASP A N 1
ATOM 677 C CA . ASP A 1 88 ? -1.835 -9.123 4.554 1.00 69.94 88 ASP A CA 1
ATOM 678 C C . ASP A 1 88 ? -0.836 -9.255 3.413 1.00 69.94 88 ASP A C 1
ATOM 680 O O . ASP A 1 88 ? -0.159 -8.283 3.069 1.00 69.94 88 ASP A O 1
ATOM 684 N N . ALA A 1 89 ? -0.791 -10.440 2.808 1.00 65.06 89 ALA A N 1
ATOM 685 C CA . ALA A 1 89 ? -0.166 -10.617 1.507 1.00 65.06 89 ALA A CA 1
ATOM 686 C C . ALA A 1 89 ? -1.129 -10.082 0.440 1.00 65.06 89 ALA A C 1
ATOM 688 O O . ALA A 1 89 ? -2.320 -10.400 0.455 1.00 65.06 89 ALA A O 1
ATOM 689 N N . HIS A 1 90 ? -0.630 -9.242 -0.460 1.00 64.88 90 HIS A N 1
ATOM 690 C CA . HIS A 1 90 ? -1.429 -8.651 -1.522 1.00 64.88 90 HIS A CA 1
ATOM 691 C C . HIS A 1 90 ? -0.898 -9.049 -2.887 1.00 64.88 90 HIS A C 1
ATOM 693 O O . HIS A 1 90 ? 0.296 -8.927 -3.151 1.00 64.88 90 HIS A O 1
ATOM 699 N N . VAL A 1 91 ? -1.818 -9.469 -3.753 1.00 54.16 91 VAL A N 1
ATOM 700 C CA . VAL A 1 91 ? -1.555 -9.789 -5.153 1.00 54.16 91 VAL A CA 1
ATOM 701 C C . VAL A 1 91 ? -2.514 -8.945 -6.000 1.00 54.16 91 VAL A C 1
ATOM 703 O O . VAL A 1 91 ? -3.719 -9.188 -5.991 1.00 54.16 91 VAL A O 1
ATOM 706 N N . GLY A 1 92 ? -1.987 -7.943 -6.711 1.00 66.50 92 GLY A N 1
ATOM 707 C CA . GLY A 1 92 ? -2.731 -7.130 -7.692 1.00 66.50 92 GLY A CA 1
ATOM 708 C C . GLY A 1 92 ? -3.399 -5.855 -7.157 1.00 66.50 92 GLY A C 1
ATOM 709 O O . GLY A 1 92 ? -3.168 -5.458 -6.029 1.00 66.50 92 GLY A O 1
ATOM 710 N N . ASP A 1 93 ? -4.199 -5.178 -7.994 1.00 74.19 93 ASP A N 1
ATOM 711 C CA . ASP A 1 93 ? -4.994 -3.995 -7.604 1.00 74.19 93 ASP A CA 1
ATOM 712 C C . ASP A 1 93 ? -6.129 -4.398 -6.663 1.00 74.19 93 ASP A C 1
ATOM 714 O O . ASP A 1 93 ? -6.826 -5.391 -6.882 1.00 74.19 93 ASP A O 1
ATOM 718 N N . GLY A 1 94 ? -6.362 -3.603 -5.618 1.00 76.44 94 GLY A N 1
ATOM 719 C CA . GLY A 1 94 ? -7.392 -3.947 -4.652 1.00 76.44 94 GLY A CA 1
ATOM 720 C C . GLY A 1 94 ? -7.688 -2.8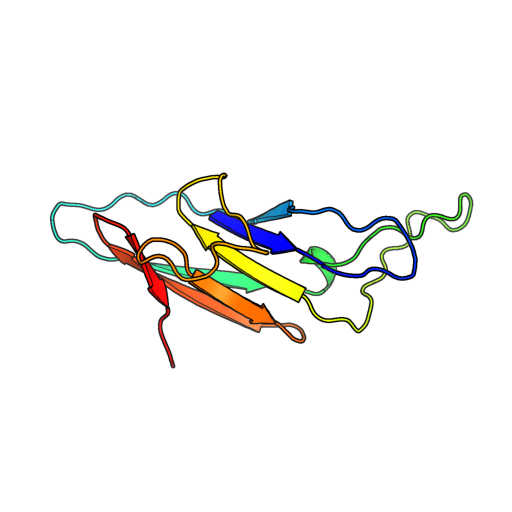81 -3.612 1.00 76.44 94 GLY A C 1
ATOM 721 O O . GLY A 1 94 ? -6.988 -1.879 -3.447 1.00 76.44 94 GLY A O 1
ATOM 722 N N . ARG A 1 95 ? -8.791 -3.106 -2.898 1.00 81.00 95 ARG A N 1
ATOM 723 C CA . ARG A 1 95 ? -9.252 -2.247 -1.811 1.00 81.00 95 ARG A CA 1
ATOM 724 C C . ARG A 1 95 ? -9.063 -2.971 -0.487 1.00 81.00 95 ARG A C 1
ATOM 726 O O . ARG A 1 95 ? -9.712 -3.980 -0.237 1.00 81.00 95 ARG A O 1
ATOM 733 N N . VAL A 1 96 ? -8.233 -2.410 0.384 1.00 80.06 96 VAL A N 1
ATOM 734 C CA . VAL A 1 96 ? -8.049 -2.904 1.752 1.00 80.06 96 VAL A CA 1
ATOM 735 C C . VAL A 1 96 ? -8.849 -2.022 2.697 1.00 80.06 96 VAL A C 1
ATOM 737 O O . VAL A 1 96 ? -8.667 -0.804 2.718 1.00 80.06 96 VAL A O 1
ATOM 740 N N . SER A 1 97 ? -9.744 -2.630 3.475 1.00 82.25 97 SER A N 1
ATOM 741 C CA . SER A 1 97 ? -10.585 -1.920 4.444 1.00 82.25 97 SER A CA 1
ATOM 742 C C . SER A 1 97 ? -10.322 -2.418 5.860 1.00 82.25 97 SER A C 1
ATOM 744 O O . SER A 1 97 ? -10.247 -3.619 6.115 1.00 82.25 97 SER A O 1
ATOM 746 N N . VAL A 1 98 ? -10.201 -1.481 6.793 1.00 83.19 98 VAL A N 1
ATOM 747 C CA . VAL A 1 98 ? -10.012 -1.758 8.216 1.00 83.19 98 VAL A CA 1
ATOM 748 C C . VAL A 1 98 ? -11.001 -0.956 9.045 1.00 83.19 98 VAL A C 1
ATOM 750 O O . VAL A 1 98 ? -11.342 0.179 8.707 1.00 83.19 98 VAL A O 1
ATOM 753 N N . ARG A 1 99 ? -11.449 -1.532 10.158 1.00 85.75 99 ARG A N 1
ATOM 754 C CA . ARG A 1 99 ? -12.213 -0.810 11.172 1.00 85.75 99 ARG A CA 1
ATOM 755 C C . ARG A 1 99 ? -11.235 -0.268 12.201 1.00 85.75 99 ARG A C 1
ATOM 757 O O . ARG A 1 99 ? -10.472 -1.035 12.788 1.00 85.75 99 ARG A O 1
ATOM 764 N N . VAL A 1 100 ? -11.273 1.038 12.420 1.00 84.94 100 VAL A N 1
ATOM 765 C CA . VAL A 1 100 ? -10.510 1.706 13.471 1.00 84.94 100 VAL A CA 1
ATOM 766 C C . VAL A 1 100 ? -11.445 1.985 14.640 1.00 84.94 100 VAL A C 1
ATOM 768 O O . VAL A 1 100 ? -12.539 2.521 14.454 1.00 84.94 100 VAL A O 1
ATOM 771 N N . VAL A 1 101 ? -11.018 1.579 15.830 1.00 82.69 101 VAL A N 1
ATOM 772 C CA . VAL A 1 101 ? -11.699 1.822 17.108 1.00 82.69 101 VAL A CA 1
ATOM 773 C C . VAL A 1 101 ? -10.744 2.559 18.041 1.00 82.69 101 VAL A C 1
ATOM 775 O O . VAL A 1 101 ? -9.527 2.486 17.851 1.00 82.69 101 VAL A O 1
ATOM 778 N N . GLY A 1 102 ? -11.273 3.244 19.059 1.00 67.38 102 GLY A N 1
ATOM 779 C CA . GLY A 1 102 ? -10.468 3.839 20.130 1.00 67.38 102 GLY A CA 1
ATOM 780 C C . GLY A 1 102 ? -9.655 2.769 20.869 1.00 67.38 102 GLY A C 1
ATOM 781 O O . GLY A 1 102 ? -10.138 2.183 21.830 1.00 67.38 102 GLY A O 1
ATOM 782 N N . GLY A 1 103 ? -8.455 2.459 20.371 1.00 67.94 103 GLY A N 1
ATOM 783 C CA . GLY A 1 103 ? -7.574 1.411 20.896 1.00 67.94 103 GLY A CA 1
ATOM 784 C C . GLY A 1 103 ? -6.907 0.505 19.852 1.00 67.94 103 GLY A C 1
ATOM 785 O O . GLY A 1 103 ? -6.019 -0.254 20.224 1.00 67.94 103 GLY A O 1
ATOM 786 N N . GLY A 1 104 ? -7.273 0.558 18.562 1.00 72.38 104 GLY A N 1
ATOM 787 C CA . GLY A 1 104 ? -6.596 -0.274 17.557 1.00 72.38 104 GLY A CA 1
ATOM 788 C C . GLY A 1 104 ? -7.270 -0.366 16.189 1.00 72.38 104 GLY A C 1
ATOM 789 O O . GLY A 1 104 ? -8.278 0.287 15.908 1.00 72.38 104 GLY A O 1
ATOM 790 N N . VAL A 1 105 ? -6.690 -1.199 15.322 1.00 74.38 105 VAL A N 1
ATOM 791 C CA . VAL A 1 105 ? -7.128 -1.422 13.937 1.00 74.38 105 VAL A CA 1
ATOM 792 C C . VAL A 1 105 ? -7.454 -2.902 13.746 1.00 74.38 105 VAL A C 1
ATOM 794 O O . VAL A 1 105 ? -6.639 -3.756 14.078 1.00 74.38 105 VAL A O 1
ATOM 797 N N . ARG A 1 106 ? -8.626 -3.221 13.186 1.00 75.88 106 ARG A N 1
ATOM 798 C CA . ARG A 1 106 ? -9.053 -4.603 12.895 1.00 75.88 106 ARG A CA 1
ATOM 799 C C . ARG A 1 106 ? -9.378 -4.777 11.411 1.00 75.88 106 ARG A C 1
ATOM 801 O O . ARG A 1 106 ? -9.982 -3.886 10.809 1.00 75.88 106 ARG A O 1
ATOM 808 N N . LYS A 1 107 ? -9.010 -5.925 10.820 1.00 69.00 107 LYS A N 1
ATOM 809 C CA . LYS A 1 107 ? -9.451 -6.291 9.460 1.00 69.00 107 LYS A CA 1
ATOM 810 C C . LYS A 1 107 ? -10.971 -6.386 9.418 1.00 69.00 107 LYS A C 1
ATOM 812 O O . LYS A 1 107 ? -11.589 -6.899 10.350 1.00 69.00 107 LYS A O 1
ATOM 817 N N . ILE A 1 108 ? -11.555 -5.914 8.324 1.00 72.88 108 ILE A N 1
ATOM 818 C CA . ILE A 1 108 ? -12.944 -6.204 7.983 1.00 72.88 108 ILE A CA 1
ATOM 819 C C . ILE A 1 108 ? -12.880 -7.284 6.908 1.00 72.88 108 ILE A C 1
ATOM 821 O O . ILE A 1 108 ? -12.499 -6.994 5.777 1.00 72.88 108 ILE A O 1
ATOM 825 N N . ASN A 1 109 ? -13.190 -8.526 7.279 1.00 56.44 109 ASN A N 1
ATOM 826 C CA . ASN A 1 109 ? -13.403 -9.578 6.291 1.00 56.44 109 ASN A CA 1
ATOM 827 C C . ASN A 1 109 ? -14.758 -9.298 5.640 1.00 56.44 109 ASN A C 1
ATOM 829 O O . ASN A 1 109 ? -15.749 -9.131 6.355 1.00 56.44 109 ASN A O 1
ATOM 833 N N . ASN A 1 110 ? -14.763 -9.163 4.317 1.00 44.59 110 ASN A N 1
ATOM 834 C CA . ASN A 1 110 ? -15.992 -9.090 3.536 1.00 44.59 110 ASN A CA 1
ATOM 835 C C . ASN A 1 110 ? -16.532 -10.502 3.309 1.00 44.59 110 ASN A C 1
ATOM 837 O O . ASN A 1 110 ? -15.693 -11.381 3.005 1.00 44.59 110 ASN A O 1
#

pLDDT: mean 79.45, std 10.73, range [44.59, 92.75]

Organism: NCBI:txid2107226

InterPro domains:
  IPR013783 Immunoglobulin-like fold [G3DSA:2.60.40.10] (1-85)
  IPR026891 Fibronectin type III-like domain [PF14310] (2-69)
  IPR026891 Fibronectin type III-like domain [SM01217] (1-72)

Foldseek 3Di:
DKKKWFPDDDQDDTDGIDDQDDDDDDADAFDKDKDKDWDALVSQWDFRPDPPPPRDTDHDQGKMKMKDAPDPDDDPPPPAPPQAMHIDTDGHTDMFMWMDDPPHIHGDDD

Radius of gyration: 15.47 Å; chains: 1; bounding box: 37×23×43 Å

Secondary structure (DSSP, 8-state):
-EEEE-S--SSSPPPS-EEEE-------TT-EEEEEEEE-HHHH-EE-S-TTS-S-EE--S--EEEEE-SSS---TTT-TTSTT-EEEEE-SSEEEEEEEETTEEEE---

Sequence (110 aa):
MLFLTQPYRSISVPEVKQLKKFSKISLEVGESQTVAFTLTSADWSVYYPQIGQGLKLVAEDADYVIAIKPETDCDVYNNCGSESAVCDAHVGDGRVSVRVVGGGVRKINN